Protein AF-A0A0C9YAL9-F1 (afdb_monomer_lite)

Structure (mmCIF, N/CA/C/O backbone):
data_AF-A0A0C9YAL9-F1
#
_entry.id   AF-A0A0C9YAL9-F1
#
loop_
_atom_site.group_PDB
_atom_site.id
_atom_site.type_symbol
_atom_site.label_atom_id
_atom_site.label_alt_id
_atom_site.label_comp_id
_atom_site.label_asym_id
_atom_site.label_entity_id
_atom_site.label_seq_id
_atom_site.pdbx_PDB_ins_code
_atom_site.Cartn_x
_atom_site.Cartn_y
_atom_site.Cartn_z
_atom_site.occupancy
_atom_site.B_iso_or_equiv
_atom_site.auth_seq_id
_atom_site.auth_comp_id
_atom_site.auth_asym_id
_atom_site.auth_atom_id
_atom_site.pdbx_PDB_model_num
ATOM 1 N N . ALA A 1 1 ? -12.661 -12.191 28.284 1.00 36.56 1 ALA A N 1
ATOM 2 C CA . ALA A 1 1 ? -12.307 -12.302 26.854 1.00 36.56 1 ALA A CA 1
ATOM 3 C C . ALA A 1 1 ? -13.293 -11.460 26.047 1.00 36.56 1 ALA A C 1
ATOM 5 O O . ALA A 1 1 ? -14.483 -11.554 26.321 1.00 36.56 1 ALA A O 1
ATOM 6 N N . LYS A 1 2 ? -12.833 -10.586 25.141 1.00 46.81 2 LYS A N 1
ATOM 7 C CA . LYS A 1 2 ? -13.712 -9.776 24.276 1.00 46.81 2 LYS A CA 1
ATOM 8 C C . LYS A 1 2 ? -13.883 -10.520 22.954 1.00 46.81 2 LYS A C 1
ATOM 10 O O . LYS A 1 2 ? -12.894 -10.823 22.297 1.00 46.81 2 LYS A O 1
ATOM 15 N N . ILE A 1 3 ? -15.121 -10.866 22.626 1.00 45.09 3 ILE A N 1
ATOM 16 C CA . ILE A 1 3 ? -15.476 -11.615 21.421 1.00 45.09 3 ILE A CA 1
ATOM 17 C C . ILE A 1 3 ? -15.275 -10.677 20.226 1.00 45.09 3 ILE A C 1
ATOM 19 O O . ILE A 1 3 ? -16.004 -9.699 20.076 1.00 45.09 3 ILE A O 1
ATOM 23 N N . ALA A 1 4 ? -14.260 -10.946 19.405 1.00 47.81 4 ALA A N 1
ATOM 24 C CA . ALA A 1 4 ? -14.179 -10.388 18.066 1.00 47.81 4 ALA A CA 1
ATOM 25 C C . ALA A 1 4 ? -15.253 -11.093 17.231 1.00 47.81 4 ALA A C 1
ATOM 27 O O . ALA A 1 4 ? -15.183 -12.302 17.017 1.00 47.81 4 ALA A O 1
ATOM 28 N N . THR A 1 5 ? -16.289 -10.358 16.833 1.00 48.94 5 THR A N 1
ATOM 29 C CA . THR A 1 5 ? -17.391 -10.882 16.023 1.00 48.94 5 THR A CA 1
ATOM 30 C C . THR A 1 5 ? -16.892 -11.135 14.601 1.00 48.94 5 THR A C 1
ATOM 32 O O . THR A 1 5 ? -17.085 -10.311 13.717 1.00 48.94 5 THR A O 1
ATOM 35 N N . SER A 1 6 ? -16.232 -12.274 14.389 1.00 49.22 6 SER A N 1
ATOM 36 C CA . SER A 1 6 ? -15.929 -12.818 13.068 1.00 49.22 6 SER A CA 1
ATOM 37 C C . SER A 1 6 ? -17.210 -13.414 12.488 1.00 49.22 6 SER A C 1
ATOM 39 O O . SER A 1 6 ? -17.517 -14.593 12.666 1.00 49.22 6 SER A O 1
ATOM 41 N N . GLY A 1 7 ? -18.012 -12.583 11.843 1.00 48.78 7 GLY A N 1
ATOM 42 C CA . GLY A 1 7 ? -19.167 -13.033 11.085 1.00 48.78 7 GLY A CA 1
ATOM 43 C C . GLY A 1 7 ? -19.394 -12.069 9.932 1.00 48.78 7 GLY A C 1
ATOM 44 O O . GLY A 1 7 ? -19.315 -10.865 10.166 1.00 48.78 7 GLY A O 1
ATOM 45 N N . PRO A 1 8 ? -19.707 -12.550 8.713 1.00 49.97 8 PRO A N 1
ATOM 46 C CA . PRO A 1 8 ? -19.948 -11.674 7.576 1.00 49.97 8 PRO A CA 1
ATOM 47 C C . PRO A 1 8 ? -21.205 -10.842 7.858 1.00 49.97 8 PRO A C 1
ATOM 49 O O . PRO A 1 8 ? -22.335 -11.286 7.634 1.00 49.97 8 PRO A O 1
ATOM 52 N N . GLN A 1 9 ? -21.016 -9.634 8.399 1.00 57.38 9 GLN A N 1
ATOM 53 C CA . GLN A 1 9 ? -22.092 -8.731 8.795 1.00 57.38 9 GLN A CA 1
ATOM 54 C C . GLN A 1 9 ? -22.739 -8.125 7.547 1.00 57.38 9 GLN A C 1
ATOM 56 O O . GLN A 1 9 ? -22.472 -6.996 7.141 1.00 57.38 9 GLN A O 1
ATOM 61 N N . LYS A 1 10 ? -23.664 -8.882 6.950 1.00 54.12 10 LYS A N 1
ATOM 62 C CA . LYS A 1 10 ? -24.566 -8.469 5.861 1.00 54.12 10 LYS A CA 1
ATOM 63 C C . LYS A 1 10 ? -25.620 -7.447 6.330 1.00 54.12 10 LYS A C 1
ATOM 65 O O . LYS A 1 10 ? -26.788 -7.560 5.973 1.00 54.12 10 LYS A O 1
ATOM 70 N N . SER A 1 11 ? -25.252 -6.453 7.141 1.00 58.97 11 SER A N 1
ATOM 71 C CA . SER A 1 11 ? -26.178 -5.386 7.536 1.00 58.97 11 SER A CA 1
ATOM 72 C C . SER A 1 11 ? -26.069 -4.200 6.570 1.00 58.97 11 SER A C 1
ATOM 74 O O . SER A 1 11 ? -24.985 -3.702 6.264 1.00 58.97 11 SER A O 1
ATOM 76 N N . SER A 1 12 ? -27.213 -3.740 6.057 1.00 61.94 12 SER A N 1
ATOM 77 C CA . SER A 1 12 ? -27.321 -2.674 5.045 1.00 61.94 12 SER A CA 1
ATOM 78 C C . SER A 1 12 ? -26.700 -1.334 5.463 1.00 61.94 12 SER A C 1
ATOM 80 O O . SER A 1 12 ? -26.404 -0.501 4.607 1.00 61.94 12 SER A O 1
ATOM 82 N N . ARG A 1 13 ? -26.473 -1.128 6.766 1.00 60.25 13 ARG A N 1
ATOM 83 C CA . ARG A 1 13 ? -25.910 0.104 7.333 1.00 60.25 13 ARG A CA 1
ATOM 84 C C . ARG A 1 13 ? -24.423 0.267 7.024 1.00 60.25 13 ARG A C 1
ATOM 86 O O . ARG A 1 13 ? -23.994 1.386 6.765 1.00 60.25 13 ARG A O 1
ATOM 93 N N . LEU A 1 14 ? -23.661 -0.827 6.965 1.00 57.38 14 LEU A N 1
ATOM 94 C CA . LEU A 1 14 ? -22.225 -0.762 6.676 1.00 57.38 14 LEU A CA 1
ATOM 95 C C . LEU A 1 14 ? -21.946 -0.432 5.203 1.00 57.38 14 LEU A C 1
ATOM 97 O O . LEU A 1 14 ? -20.987 0.267 4.915 1.00 57.38 14 LEU A O 1
ATOM 101 N N . ARG A 1 15 ? -22.827 -0.807 4.263 1.00 63.22 15 ARG A N 1
ATOM 102 C CA . ARG A 1 15 ? -22.660 -0.504 2.822 1.00 63.22 15 ARG A CA 1
ATOM 103 C C . ARG A 1 15 ? -22.618 0.990 2.486 1.00 63.22 15 ARG A C 1
ATOM 105 O O . ARG A 1 15 ? -22.097 1.353 1.438 1.00 63.22 15 ARG A O 1
ATOM 112 N N . ARG A 1 16 ? -23.203 1.844 3.333 1.00 71.31 16 ARG A N 1
ATOM 113 C CA . ARG A 1 16 ? -23.216 3.306 3.145 1.00 71.31 16 ARG A CA 1
ATOM 114 C C . ARG A 1 16 ? -22.019 4.002 3.781 1.00 71.31 16 ARG A C 1
ATOM 116 O O . ARG A 1 16 ? -21.830 5.194 3.561 1.00 71.31 16 ARG A O 1
ATOM 123 N N . LEU A 1 17 ? -21.237 3.288 4.585 1.00 67.50 17 LEU A N 1
ATOM 124 C CA . LEU A 1 17 ? -20.050 3.864 5.188 1.00 67.50 17 LEU A CA 1
ATOM 125 C C . LEU A 1 17 ? -18.931 3.960 4.146 1.00 67.50 17 LEU A C 1
ATOM 127 O O . LEU A 1 17 ? -18.880 3.155 3.222 1.00 67.50 17 LEU A O 1
ATOM 131 N N . PRO A 1 18 ? -18.009 4.916 4.268 1.00 67.50 18 PRO A N 1
ATOM 132 C CA . PRO A 1 18 ? -16.778 4.912 3.491 1.00 67.50 18 PRO A CA 1
ATOM 133 C C . PRO A 1 18 ? -16.032 3.577 3.613 1.00 67.50 18 PRO A C 1
ATOM 135 O O . PRO A 1 18 ? -16.022 2.982 4.686 1.00 67.50 18 PRO A O 1
ATOM 138 N N . ALA A 1 19 ? -15.366 3.129 2.543 1.00 65.75 19 ALA A N 1
ATOM 139 C CA . ALA A 1 19 ? -14.713 1.812 2.465 1.00 65.75 19 ALA A CA 1
ATOM 140 C C . ALA A 1 19 ? -13.796 1.479 3.662 1.00 65.75 19 ALA A C 1
ATOM 142 O O . ALA A 1 19 ? -13.705 0.323 4.060 1.00 65.75 19 ALA A O 1
ATOM 143 N N . TYR A 1 20 ? -13.169 2.488 4.276 1.00 63.81 20 TYR A N 1
ATOM 144 C CA . TYR A 1 20 ? -12.304 2.328 5.453 1.00 63.81 20 TYR A CA 1
ATOM 145 C C . TYR A 1 20 ? -13.053 2.017 6.766 1.00 63.81 20 TYR A C 1
ATOM 147 O O . TYR A 1 20 ? -12.425 1.628 7.743 1.00 63.81 20 TYR A O 1
ATOM 155 N N . LEU A 1 21 ? -14.376 2.194 6.799 1.00 62.78 21 LEU A N 1
ATOM 156 C CA . LEU A 1 21 ? -15.273 1.811 7.897 1.00 62.78 21 LEU A CA 1
ATOM 157 C C . LEU A 1 21 ? -16.114 0.570 7.558 1.00 62.78 21 LEU A C 1
ATOM 159 O O . LEU A 1 21 ? -16.852 0.088 8.412 1.00 62.78 21 LEU A O 1
ATOM 163 N N . GLN A 1 22 ? -16.043 0.075 6.316 1.00 71.50 22 GLN A N 1
ATOM 164 C CA . GLN A 1 22 ? -16.744 -1.144 5.895 1.00 71.50 22 GLN A CA 1
ATOM 165 C C . GLN A 1 22 ? -15.975 -2.421 6.254 1.00 71.50 22 GLN A C 1
ATOM 167 O O . GLN A 1 22 ? -16.551 -3.505 6.232 1.00 71.50 22 GLN A O 1
ATOM 172 N N . THR A 1 23 ? -14.677 -2.308 6.538 1.00 65.12 23 THR A N 1
ATOM 173 C CA . THR A 1 23 ? -13.816 -3.443 6.879 1.00 65.12 23 THR A CA 1
ATOM 174 C C . THR A 1 23 ? -14.044 -3.946 8.301 1.00 65.12 23 THR A C 1
ATOM 176 O O . THR A 1 23 ? -14.315 -3.174 9.217 1.00 65.12 23 THR A O 1
ATOM 179 N N . GLU A 1 24 ? -13.906 -5.265 8.442 1.00 61.47 24 GLU A N 1
ATOM 180 C CA . GLU A 1 24 ? -14.022 -6.067 9.662 1.00 61.47 24 GLU A CA 1
ATOM 181 C C . GLU A 1 24 ? -13.138 -5.501 10.792 1.00 61.47 24 GLU A C 1
ATOM 183 O O . GLU A 1 24 ? -11.954 -5.812 10.897 1.00 61.47 24 GLU A O 1
ATOM 188 N N . GLY A 1 25 ? -13.720 -4.644 11.631 1.00 63.59 25 GLY A N 1
ATOM 189 C CA . GLY A 1 25 ? -13.080 -4.096 12.823 1.00 63.59 25 GLY A CA 1
ATOM 190 C C . GLY A 1 25 ? -12.461 -2.715 12.617 1.00 63.59 25 GLY A C 1
ATOM 191 O O . GLY A 1 25 ? -11.591 -2.501 11.773 1.00 63.59 25 GLY A O 1
ATOM 192 N N . LEU A 1 26 ? -12.888 -1.764 13.454 1.00 66.25 26 LEU A N 1
ATOM 193 C CA . LEU A 1 26 ? -12.135 -0.531 13.653 1.00 66.25 26 LEU A CA 1
ATOM 194 C C . LEU A 1 26 ? -10.703 -0.883 14.086 1.00 66.25 26 LEU A C 1
ATOM 196 O O . LEU A 1 26 ? -10.513 -1.854 14.824 1.00 66.25 26 LEU A O 1
ATOM 200 N N . PRO A 1 27 ? -9.697 -0.101 13.663 1.00 66.62 27 PRO A N 1
ATOM 201 C CA . PRO A 1 27 ? -8.332 -0.313 14.113 1.00 66.62 27 PRO A CA 1
ATOM 202 C C . PRO A 1 27 ? -8.298 -0.283 15.643 1.00 66.62 27 PRO A C 1
ATOM 204 O O . PRO A 1 27 ? -8.897 0.596 16.261 1.00 66.62 27 PRO A O 1
ATOM 207 N N . GLU A 1 28 ? -7.577 -1.230 16.247 1.00 70.12 28 GLU A N 1
ATOM 208 C CA . GLU A 1 28 ? -7.496 -1.395 17.709 1.00 70.12 28 GLU A CA 1
ATOM 209 C C . GLU A 1 28 ? -7.065 -0.106 18.432 1.00 70.12 28 GLU A C 1
ATOM 211 O O . GLU A 1 28 ? -7.346 0.086 19.613 1.00 70.12 28 GLU A O 1
ATOM 216 N N . SER A 1 29 ? -6.390 0.797 17.713 1.00 79.06 29 SER A N 1
ATOM 217 C CA . SER A 1 29 ? -6.046 2.145 18.154 1.00 79.06 29 SER A CA 1
ATOM 218 C C . SER A 1 29 ? -5.826 3.094 16.969 1.00 79.06 29 SER A C 1
ATOM 220 O O . SER A 1 29 ? -5.547 2.669 15.844 1.00 79.06 29 SER A O 1
ATOM 222 N N . ILE A 1 30 ? -5.846 4.405 17.235 1.00 82.06 30 ILE A N 1
ATOM 223 C CA . ILE A 1 30 ? -5.455 5.446 16.264 1.00 82.06 30 ILE A CA 1
ATOM 224 C C . ILE A 1 30 ? -4.028 5.193 15.746 1.00 82.06 30 ILE A C 1
ATOM 226 O O . ILE A 1 30 ? -3.757 5.324 14.553 1.00 82.06 30 ILE A O 1
ATOM 230 N N . SER A 1 31 ? -3.124 4.751 16.622 1.00 78.25 31 SER A N 1
ATOM 231 C CA . SER A 1 31 ? -1.744 4.410 16.267 1.00 78.25 31 SER A CA 1
ATOM 232 C C . SER A 1 31 ? -1.662 3.288 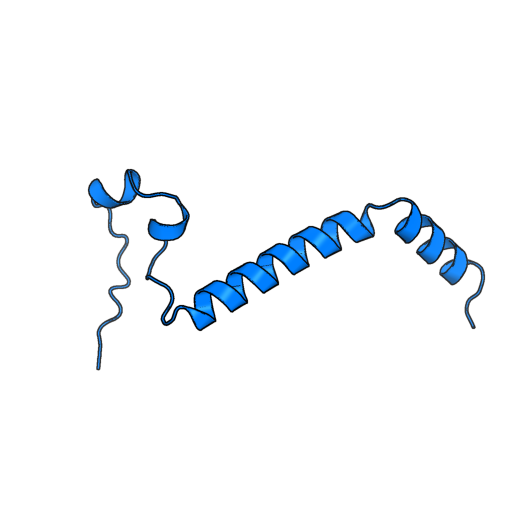15.229 1.00 78.25 31 SER A C 1
ATOM 234 O O . SER A 1 31 ? -0.853 3.368 14.302 1.00 78.25 31 SER A O 1
ATOM 236 N N . ALA A 1 32 ? -2.519 2.268 15.337 1.00 75.50 32 ALA A N 1
ATOM 237 C CA . ALA A 1 32 ? -2.595 1.195 14.349 1.00 75.50 32 ALA A CA 1
ATOM 238 C C . ALA A 1 32 ? -3.054 1.723 12.978 1.00 75.50 32 ALA A C 1
ATOM 240 O O . ALA A 1 32 ? -2.452 1.384 11.958 1.00 75.50 32 ALA A O 1
ATOM 241 N N . ALA A 1 33 ? -4.039 2.627 12.954 1.00 80.69 33 ALA A N 1
ATOM 242 C CA . ALA A 1 33 ? -4.509 3.273 11.727 1.00 80.69 33 ALA A CA 1
ATOM 243 C C . ALA A 1 33 ? -3.401 4.092 11.043 1.00 80.69 33 ALA A C 1
ATOM 245 O O . ALA A 1 33 ? -3.153 3.946 9.845 1.00 80.69 33 ALA A O 1
ATOM 246 N N . VAL A 1 34 ? -2.677 4.906 11.819 1.00 86.06 34 VAL A N 1
ATOM 247 C CA . VAL A 1 34 ? -1.553 5.713 11.321 1.00 86.06 34 VAL A CA 1
ATOM 248 C C . VAL A 1 34 ? -0.445 4.819 10.766 1.00 86.06 34 VAL A C 1
ATOM 250 O O . VAL A 1 34 ? 0.113 5.109 9.704 1.00 86.06 34 VAL A O 1
ATOM 253 N N . ARG A 1 35 ? -0.126 3.710 11.446 1.00 83.56 35 ARG A N 1
ATOM 254 C CA . ARG A 1 35 ? 0.879 2.749 10.976 1.00 83.56 35 ARG A CA 1
ATOM 255 C C . ARG A 1 35 ? 0.459 2.102 9.657 1.00 83.56 35 ARG A C 1
ATOM 257 O O . ARG A 1 35 ? 1.258 2.096 8.721 1.00 83.56 35 ARG A O 1
ATOM 264 N N . ALA A 1 36 ? -0.784 1.637 9.558 1.00 84.69 36 ALA A N 1
ATOM 265 C CA . ALA A 1 36 ? -1.325 1.044 8.338 1.00 84.69 36 ALA A CA 1
ATOM 266 C C . ALA A 1 36 ? -1.317 2.039 7.165 1.00 84.69 36 ALA A C 1
ATOM 268 O O . ALA A 1 36 ? -0.883 1.702 6.063 1.00 84.69 36 ALA A O 1
ATOM 269 N N . GLN A 1 37 ? -1.712 3.293 7.405 1.00 88.81 37 GLN A N 1
ATOM 270 C CA . GLN A 1 37 ? -1.676 4.349 6.394 1.00 88.81 37 GLN A CA 1
ATOM 271 C C . GLN A 1 37 ? -0.245 4.637 5.922 1.00 88.81 37 GLN A C 1
ATOM 273 O O . GLN A 1 37 ? 0.003 4.712 4.717 1.00 88.81 37 GLN A O 1
ATOM 278 N N . ARG A 1 38 ? 0.713 4.768 6.849 1.00 91.25 38 ARG A N 1
ATOM 279 C CA . ARG A 1 38 ? 2.133 4.965 6.512 1.00 91.25 38 ARG A CA 1
ATOM 280 C C . ARG A 1 38 ? 2.667 3.811 5.672 1.00 91.25 38 ARG A C 1
ATOM 282 O O . ARG A 1 38 ? 3.353 4.049 4.680 1.00 91.25 38 ARG A O 1
ATOM 289 N N . GLU A 1 39 ? 2.336 2.575 6.033 1.00 91.31 39 GLU A N 1
ATOM 290 C CA . GLU A 1 39 ? 2.758 1.391 5.288 1.00 91.31 39 GLU A CA 1
ATOM 291 C C . GLU A 1 39 ? 2.151 1.353 3.879 1.00 91.31 39 GLU A C 1
ATOM 293 O O . GLU A 1 39 ? 2.867 1.125 2.900 1.00 91.31 39 GLU A O 1
ATOM 298 N N . ALA A 1 40 ? 0.854 1.644 3.749 1.00 90.81 40 ALA A N 1
ATOM 299 C CA . ALA A 1 40 ? 0.171 1.705 2.462 1.00 90.81 40 ALA A CA 1
ATOM 300 C C . ALA A 1 40 ? 0.764 2.792 1.549 1.00 90.81 40 ALA A C 1
ATOM 302 O O . ALA A 1 40 ? 1.060 2.529 0.380 1.00 90.81 40 ALA A O 1
ATOM 303 N N . SER A 1 41 ? 0.998 3.993 2.083 1.00 94.12 41 SER A N 1
ATOM 304 C CA . SER A 1 41 ? 1.643 5.090 1.355 1.00 94.12 41 SER A CA 1
ATOM 305 C C . SER A 1 41 ? 3.066 4.731 0.944 1.00 94.12 41 SER A C 1
ATOM 307 O O . SER A 1 41 ? 3.436 4.954 -0.207 1.00 94.12 41 SER A O 1
ATOM 309 N N . ARG A 1 42 ? 3.844 4.095 1.831 1.00 94.69 42 ARG A N 1
ATOM 310 C CA . ARG A 1 42 ? 5.194 3.616 1.515 1.00 94.69 42 ARG A CA 1
ATOM 311 C C . ARG A 1 42 ? 5.171 2.611 0.366 1.00 94.69 42 ARG A C 1
ATOM 313 O O . ARG A 1 42 ? 5.928 2.789 -0.578 1.00 94.69 42 ARG A O 1
ATOM 320 N N . LYS A 1 43 ? 4.285 1.608 0.399 1.00 93.25 43 LYS A N 1
ATOM 321 C CA . LYS A 1 43 ? 4.142 0.609 -0.681 1.00 93.25 43 LYS A CA 1
ATOM 322 C C . LYS A 1 43 ? 3.773 1.251 -2.022 1.00 93.25 43 LYS A C 1
ATOM 324 O O . LYS A 1 43 ? 4.292 0.863 -3.066 1.00 93.25 43 LYS A O 1
ATOM 329 N N . ARG A 1 44 ? 2.875 2.241 -2.013 1.00 94.31 44 ARG A N 1
ATOM 330 C CA . ARG A 1 44 ? 2.502 2.984 -3.229 1.00 94.31 44 ARG A CA 1
ATOM 331 C C . ARG A 1 44 ? 3.671 3.807 -3.757 1.00 94.31 44 ARG A C 1
ATOM 333 O O . ARG A 1 44 ? 3.955 3.763 -4.952 1.00 94.31 44 ARG A O 1
ATOM 340 N N . TRP A 1 45 ? 4.360 4.514 -2.867 1.00 93.88 45 TRP A N 1
ATOM 341 C CA . TRP A 1 45 ? 5.519 5.319 -3.223 1.00 93.88 45 TRP A CA 1
ATOM 342 C C . TRP A 1 45 ? 6.641 4.464 -3.805 1.00 93.88 45 TRP A C 1
ATOM 344 O O . TRP A 1 45 ? 7.131 4.789 -4.878 1.00 93.88 45 TRP A O 1
ATOM 354 N N . THR A 1 46 ? 6.997 3.337 -3.178 1.00 93.00 46 THR A N 1
ATOM 355 C CA . THR A 1 46 ? 8.041 2.439 -3.700 1.00 93.00 46 THR A CA 1
ATOM 356 C C . THR A 1 46 ? 7.668 1.877 -5.066 1.00 93.00 46 THR A C 1
ATOM 358 O O . THR A 1 46 ? 8.492 1.893 -5.976 1.00 93.00 46 THR A O 1
ATOM 361 N 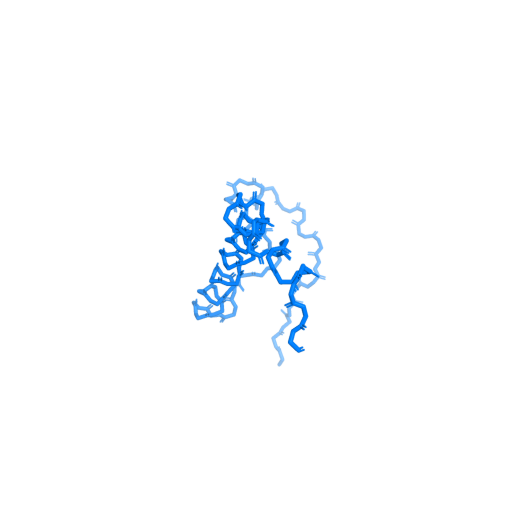N . LYS A 1 47 ? 6.413 1.457 -5.263 1.00 92.38 47 LYS A N 1
ATOM 362 C CA . LYS A 1 47 ? 5.932 0.986 -6.570 1.00 92.38 47 LYS A CA 1
ATOM 363 C C . LYS A 1 47 ? 6.075 2.057 -7.654 1.00 92.38 47 LYS A C 1
ATOM 365 O O . LYS A 1 47 ? 6.507 1.747 -8.760 1.00 92.38 47 LYS A O 1
ATOM 370 N N . ASN A 1 48 ? 5.721 3.303 -7.349 1.00 91.81 48 ASN A N 1
ATOM 371 C CA . ASN A 1 48 ? 5.866 4.414 -8.290 1.00 91.81 48 ASN A CA 1
ATOM 372 C C . ASN A 1 48 ? 7.337 4.786 -8.507 1.00 91.81 48 ASN A C 1
ATOM 374 O O . ASN A 1 48 ? 7.741 5.065 -9.631 1.00 91.81 48 ASN A O 1
ATOM 378 N N . TRP A 1 49 ? 8.148 4.726 -7.453 1.00 89.06 49 TRP A N 1
ATOM 379 C CA . TRP A 1 49 ? 9.580 4.987 -7.505 1.00 89.06 49 TRP A CA 1
ATOM 380 C C . TRP A 1 49 ? 10.309 3.997 -8.414 1.00 89.06 49 TRP A C 1
ATOM 382 O O . TRP A 1 49 ? 11.075 4.422 -9.270 1.00 89.06 49 TRP A O 1
ATOM 392 N N . HIS A 1 50 ? 10.013 2.698 -8.318 1.00 87.62 50 HIS A N 1
ATOM 393 C CA . HIS A 1 50 ? 10.597 1.682 -9.203 1.00 87.62 50 HIS A CA 1
ATOM 394 C C . HIS A 1 50 ?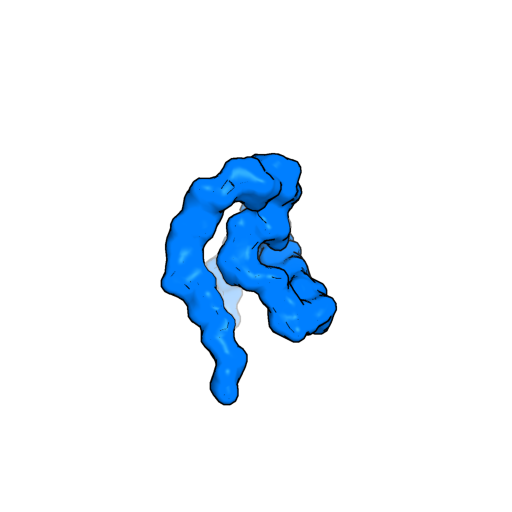 10.228 1.874 -10.678 1.00 87.62 50 HIS A C 1
ATOM 396 O O . HIS A 1 50 ? 11.001 1.505 -11.556 1.00 87.62 50 HIS A O 1
ATOM 402 N N . LYS A 1 51 ? 9.066 2.474 -10.959 1.00 89.12 51 LYS A N 1
ATOM 403 C CA . LYS A 1 51 ? 8.645 2.826 -12.323 1.00 89.12 51 LYS A CA 1
ATOM 404 C C . LYS A 1 51 ? 9.280 4.117 -12.839 1.00 89.12 51 LYS A C 1
ATOM 406 O O . LYS A 1 51 ? 9.156 4.418 -14.021 1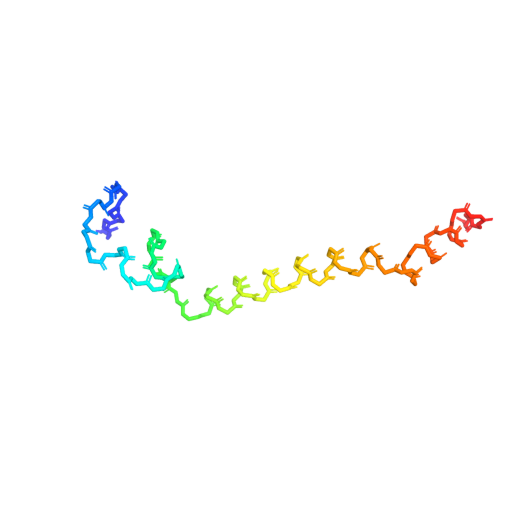.00 89.12 51 LYS A O 1
ATOM 411 N N . SER A 1 52 ? 9.916 4.901 -11.971 1.00 87.56 52 SER A N 1
ATOM 412 C CA . SER A 1 52 ? 10.541 6.157 -12.364 1.00 87.56 52 SER A CA 1
ATOM 413 C C . SER A 1 52 ? 11.724 5.898 -13.304 1.00 87.56 52 SER A C 1
ATOM 415 O O . SER A 1 52 ? 12.558 5.037 -13.001 1.00 87.56 52 SER A O 1
ATOM 417 N N . PRO A 1 53 ? 11.885 6.691 -14.381 1.00 84.56 53 PRO A N 1
ATOM 418 C CA . PRO A 1 53 ? 13.049 6.612 -15.263 1.00 84.56 53 PRO A CA 1
ATOM 419 C C . PRO A 1 53 ? 14.370 6.725 -14.500 1.00 84.56 53 PRO A C 1
ATOM 421 O O . PRO A 1 53 ? 15.334 6.040 -14.823 1.00 84.56 53 PRO A O 1
ATOM 424 N N . ARG A 1 54 ? 14.402 7.528 -13.427 1.00 81.88 54 ARG A N 1
ATOM 425 C CA . ARG A 1 54 ? 15.591 7.684 -12.575 1.00 81.88 54 ARG A CA 1
ATOM 426 C C . ARG A 1 54 ? 16.003 6.374 -11.905 1.00 81.88 54 ARG A C 1
ATOM 428 O O . ARG A 1 54 ? 17.190 6.077 -11.846 1.00 81.88 54 ARG A O 1
ATOM 435 N N . HIS A 1 55 ? 15.041 5.576 -11.439 1.00 81.38 55 HIS A N 1
ATOM 436 C CA . HIS A 1 55 ? 15.332 4.268 -10.853 1.00 81.38 55 HIS A CA 1
ATOM 437 C C . HIS A 1 55 ? 15.781 3.266 -11.923 1.00 81.38 55 HIS A C 1
ATOM 439 O O . HIS A 1 55 ? 16.722 2.507 -11.701 1.00 81.38 55 HIS A O 1
ATO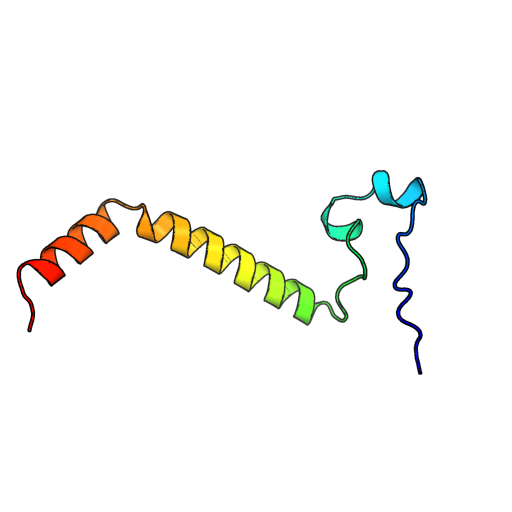M 445 N N . ALA A 1 56 ? 15.137 3.267 -13.093 1.00 77.25 56 ALA A N 1
ATOM 446 C CA . ALA A 1 56 ? 15.524 2.396 -14.201 1.00 77.25 56 ALA A CA 1
ATOM 447 C C . ALA A 1 56 ? 16.963 2.674 -14.671 1.00 77.25 56 ALA A C 1
ATOM 449 O O . ALA A 1 56 ? 17.740 1.741 -14.852 1.00 77.25 56 ALA A O 1
ATOM 450 N N . LEU A 1 57 ? 17.339 3.950 -14.798 1.00 78.50 57 LEU A N 1
ATOM 451 C CA . LEU A 1 57 ? 18.698 4.363 -15.153 1.00 78.50 57 LEU A CA 1
ATOM 452 C C . LEU A 1 57 ? 19.710 3.971 -14.070 1.00 78.50 57 LEU A C 1
ATOM 454 O O . LEU A 1 57 ? 20.728 3.368 -14.389 1.00 78.50 57 LEU A O 1
ATOM 458 N N . ALA A 1 58 ? 19.410 4.225 -12.792 1.00 76.81 58 ALA A N 1
ATOM 459 C CA . ALA A 1 58 ? 20.287 3.835 -11.686 1.00 76.81 58 ALA A CA 1
ATOM 460 C C . ALA A 1 58 ? 20.510 2.311 -11.608 1.00 76.81 58 A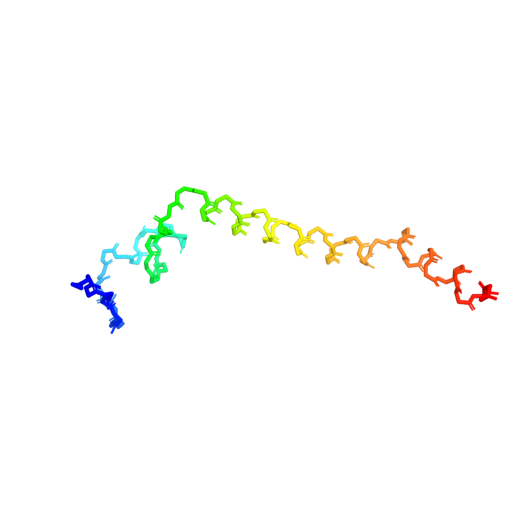LA A C 1
ATOM 462 O O . ALA A 1 58 ? 21.610 1.863 -11.294 1.00 76.81 58 ALA A O 1
ATOM 463 N N . SER A 1 59 ? 19.490 1.508 -11.925 1.00 67.38 59 SER A N 1
ATOM 464 C CA . SER A 1 59 ? 19.618 0.048 -11.982 1.00 67.38 59 SER A CA 1
ATOM 465 C C . SER A 1 59 ? 20.497 -0.421 -13.141 1.00 67.38 59 SER A C 1
ATOM 467 O O . SER A 1 59 ? 21.234 -1.386 -12.967 1.00 67.38 59 SER A O 1
ATOM 469 N N . LYS A 1 60 ? 20.432 0.241 -14.305 1.00 67.75 60 LYS A N 1
ATOM 470 C CA . LYS A 1 60 ? 21.293 -0.071 -15.458 1.00 67.75 60 LYS A CA 1
ATOM 471 C C . LYS A 1 60 ? 22.755 0.264 -15.168 1.00 67.75 60 LYS A C 1
ATOM 473 O O . LYS A 1 60 ? 23.611 -0.590 -15.334 1.00 67.75 60 LYS A O 1
ATOM 478 N N . PHE A 1 61 ? 23.016 1.439 -14.593 1.00 67.12 61 PHE A N 1
ATOM 479 C CA . PHE A 1 61 ? 24.368 1.830 -14.177 1.00 67.12 61 PHE A CA 1
ATOM 480 C C . PHE A 1 61 ? 25.011 0.848 -13.187 1.00 67.12 61 PHE A C 1
ATOM 482 O O . PHE A 1 61 ? 26.215 0.623 -13.255 1.00 67.12 61 PHE A O 1
ATOM 489 N N . LYS A 1 62 ? 24.227 0.249 -12.280 1.00 65.00 62 LYS A N 1
ATOM 490 C CA . LYS A 1 62 ? 24.726 -0.798 -11.374 1.00 65.00 62 LYS A CA 1
ATOM 491 C C . LYS A 1 62 ? 24.949 -2.154 -12.049 1.00 65.00 62 LYS A C 1
ATOM 493 O O . LYS A 1 62 ? 25.764 -2.921 -11.558 1.00 65.00 62 LYS A O 1
ATOM 498 N N . ALA A 1 63 ? 24.223 -2.464 -13.122 1.00 61.62 63 ALA A N 1
ATOM 499 C CA . ALA A 1 63 ? 24.416 -3.701 -13.880 1.00 61.62 63 ALA A CA 1
ATOM 500 C C . ALA A 1 63 ? 25.678 -3.638 -14.756 1.00 61.62 63 ALA A C 1
ATOM 502 O O . ALA A 1 63 ? 26.382 -4.634 -14.876 1.00 61.62 63 ALA A O 1
ATOM 503 N N . ASP A 1 64 ? 25.983 -2.457 -15.299 1.00 63.16 64 ASP A N 1
ATOM 504 C CA . ASP A 1 64 ? 27.147 -2.237 -16.165 1.00 63.16 64 ASP A CA 1
ATOM 505 C C . ASP A 1 64 ? 28.454 -2.010 -15.378 1.00 63.16 64 ASP A C 1
ATOM 507 O O . ASP A 1 64 ? 29.535 -2.037 -15.957 1.00 63.16 64 ASP A O 1
ATOM 511 N N . ASN A 1 65 ? 28.372 -1.805 -14.057 1.00 59.44 65 ASN A N 1
ATOM 512 C CA . ASN A 1 65 ? 29.520 -1.729 -13.148 1.00 59.44 65 ASN A CA 1
ATOM 513 C C . ASN A 1 65 ? 29.231 -2.490 -11.843 1.00 59.44 65 ASN A C 1
ATOM 515 O O . ASN A 1 65 ? 28.860 -1.871 -10.837 1.00 59.44 65 ASN A O 1
ATOM 519 N N . PRO A 1 66 ? 29.388 -3.823 -11.834 1.00 62.06 66 PRO A N 1
ATOM 520 C CA . PRO A 1 66 ? 29.427 -4.568 -10.588 1.00 62.06 66 PRO A CA 1
ATOM 521 C C . PRO A 1 66 ? 30.762 -4.253 -9.895 1.00 62.06 66 PRO A C 1
ATOM 523 O O . PRO A 1 66 ? 31.824 -4.548 -10.437 1.00 62.06 66 PRO A O 1
ATOM 526 N N . SER A 1 67 ? 30.719 -3.584 -8.739 1.00 62.41 67 SER A N 1
ATOM 527 C CA . SER A 1 67 ? 31.871 -3.537 -7.820 1.00 62.41 67 SER A CA 1
ATOM 528 C C . SER A 1 67 ? 32.074 -4.882 -7.141 1.00 62.41 67 SER A C 1
ATOM 530 O O . SER A 1 67 ? 31.045 -5.535 -6.848 1.00 62.41 67 SER A O 1
#

Organism: NCBI:txid765257

Radius of gyration: 20.51 Å; chains: 1; bounding box: 59×21×43 Å

Secondary structure (DSSP, 8-state):
------S----TTGGGS-HHHHSSS--SSHHHHHHHHHHHHHHHHHHHHHTSHHHHHHHHHHHH---

Foldseek 3Di:
DDDQPPDPPPDPVLVPDPPQSNDRDDQPDPVSVVVVVVVVVVVVVVVVVCVDPVVVVVVVVCVVDPD

pLDDT: mean 71.92, std 14.97, range [36.56, 94.69]

Sequence (67 aa):
AKIATSGPQKSSRLRRLPAYLQTEGLPESISAAVRAQREASRKRWTKNWHKSPRHALASKFKADNPS